Protein AF-A0A3D1P6W5-F1 (afdb_monomer_lite)

pLDDT: mean 86.99, std 14.89, range [43.16, 98.56]

Sequence (133 aa):
MRRLFALILVFGLWFSFASPAKAVEDNLQANLVRCSDSPAFIQRAENARNTTSDPQSGINRFERYAQAMCGPEGLPHLIVDGRLDRIGDFTIPGILFLYLAGWIGWAGRSYLQSVKKQTGGASELKEVVIDVP

Foldseek 3Di:
DVVVVVVCVVVCVVPPPPPLPPPPPVPPPQPWDQLLPAPLQVVCLVVFDAPDPPPCNRVVVSVVRSRAIAHNNSDGDQDDSCDPSRCVRDVVVVVVVCVVVVVVVVVVVVQLVVLVPDDDPSSVVCVVVPPPD

Radius of gyration: 25.19 Å; chains: 1; bounding box: 48×58×61 Å

Structure (mmCIF, N/CA/C/O backbone):
data_AF-A0A3D1P6W5-F1
#
_entry.id   AF-A0A3D1P6W5-F1
#
loop_
_atom_site.group_PDB
_atom_site.id
_atom_site.type_symbol
_atom_site.label_atom_id
_atom_site.label_alt_id
_atom_site.label_comp_id
_atom_site.label_asym_id
_atom_site.label_entity_id
_atom_site.label_seq_id
_atom_site.pdbx_PDB_ins_code
_atom_site.Cartn_x
_atom_site.Cartn_y
_atom_site.Cartn_z
_atom_site.occupancy
_atom_site.B_iso_or_equiv
_atom_site.auth_seq_id
_atom_site.auth_comp_id
_atom_site.auth_asym_id
_atom_site.auth_atom_id
_atom_site.pdbx_PDB_model_num
ATOM 1 N N . MET A 1 1 ? -29.700 35.690 10.828 1.00 59.84 1 MET A N 1
ATOM 2 C CA . MET A 1 1 ? -28.537 36.455 10.317 1.00 59.84 1 MET A CA 1
ATOM 3 C C . MET A 1 1 ? -27.205 35.858 10.786 1.00 59.84 1 MET A C 1
ATOM 5 O O . MET A 1 1 ? -26.530 35.250 9.974 1.00 59.84 1 MET A O 1
ATOM 9 N N . ARG A 1 2 ? -26.850 35.896 12.083 1.00 64.25 2 ARG A N 1
ATOM 10 C CA . ARG A 1 2 ? -25.545 35.401 12.599 1.00 64.25 2 ARG A CA 1
ATOM 11 C C . ARG A 1 2 ? -25.213 33.926 12.291 1.00 64.25 2 ARG A C 1
ATOM 13 O O . ARG A 1 2 ? -24.071 33.608 11.991 1.00 64.25 2 ARG A O 1
ATOM 20 N N . ARG A 1 3 ? -26.210 33.032 12.325 1.00 70.19 3 ARG A N 1
ATOM 21 C CA . ARG A 1 3 ? -26.030 31.591 12.039 1.00 70.19 3 ARG A CA 1
ATOM 22 C C . ARG A 1 3 ? -25.841 31.275 10.549 1.00 70.19 3 ARG A C 1
ATOM 24 O O . ARG A 1 3 ? -25.157 30.317 10.224 1.00 70.19 3 ARG A O 1
ATOM 31 N N . LEU A 1 4 ? -26.401 32.100 9.661 1.00 79.88 4 LEU A N 1
ATOM 32 C CA . LEU A 1 4 ? -26.227 31.959 8.210 1.00 79.88 4 LEU A CA 1
ATOM 33 C C . LEU A 1 4 ? -24.800 32.325 7.796 1.00 79.88 4 LEU A C 1
ATOM 35 O O . LEU A 1 4 ? -24.180 31.583 7.048 1.00 79.88 4 LEU A O 1
ATOM 39 N N . PHE A 1 5 ? -24.244 33.399 8.365 1.00 77.69 5 PHE A N 1
ATOM 40 C CA . PHE A 1 5 ? -22.840 33.761 8.147 1.00 77.69 5 PHE A CA 1
ATOM 41 C C . PHE A 1 5 ? -21.873 32.667 8.611 1.00 77.69 5 PHE A C 1
ATOM 43 O O . PHE A 1 5 ? -20.917 32.374 7.904 1.00 77.69 5 PHE A O 1
ATOM 50 N N . ALA A 1 6 ? -22.144 32.018 9.747 1.00 80.25 6 ALA A N 1
ATOM 51 C CA . ALA A 1 6 ? -21.320 30.907 10.221 1.00 80.25 6 ALA A CA 1
ATOM 52 C C . ALA A 1 6 ? -21.354 29.702 9.264 1.00 80.25 6 ALA A C 1
ATOM 54 O O . ALA A 1 6 ? -20.311 29.127 8.975 1.00 80.25 6 ALA A O 1
ATOM 55 N N . LEU A 1 7 ? -22.527 29.351 8.727 1.00 83.88 7 LEU A N 1
ATOM 56 C CA . LEU A 1 7 ? -22.658 28.252 7.766 1.00 83.88 7 LEU A CA 1
ATOM 57 C C . LEU A 1 7 ? -21.963 28.560 6.435 1.00 83.88 7 LEU A C 1
ATOM 59 O O . LEU A 1 7 ? -21.276 27.693 5.908 1.00 83.88 7 LEU A O 1
ATOM 63 N N . ILE A 1 8 ? -22.085 29.792 5.930 1.00 83.19 8 ILE A N 1
ATOM 64 C CA . ILE A 1 8 ? -21.406 30.237 4.703 1.00 83.19 8 ILE A CA 1
ATOM 65 C C . ILE A 1 8 ? -19.885 30.216 4.883 1.00 83.19 8 ILE A C 1
ATOM 67 O O . ILE A 1 8 ? -19.172 29.814 3.972 1.00 83.19 8 ILE A O 1
ATOM 71 N N . LEU A 1 9 ? -19.380 30.599 6.057 1.00 78.25 9 LEU A N 1
ATOM 72 C CA . LEU A 1 9 ? -17.946 30.615 6.345 1.00 78.25 9 LEU A CA 1
ATOM 73 C C . LEU A 1 9 ? -17.385 29.192 6.506 1.00 78.25 9 LEU A C 1
ATOM 75 O O . LEU A 1 9 ? -16.310 28.902 5.995 1.00 78.25 9 LEU A O 1
ATOM 79 N N . VAL A 1 10 ? -18.139 28.278 7.128 1.00 83.69 10 VAL A N 1
ATOM 80 C CA . VAL A 1 10 ? -17.774 26.853 7.217 1.00 83.69 10 VAL A CA 1
ATOM 81 C C . VAL A 1 10 ? -17.776 26.195 5.838 1.00 83.69 10 VAL A C 1
ATOM 83 O O . VAL A 1 10 ? -16.807 25.524 5.495 1.00 83.69 10 VAL A O 1
ATOM 86 N N . PHE A 1 11 ? -18.810 26.426 5.022 1.00 80.81 11 PHE A N 1
ATOM 87 C CA . PHE A 1 11 ? -18.840 25.925 3.646 1.00 80.81 11 PHE A CA 1
ATOM 88 C C . PHE A 1 11 ? -17.728 26.546 2.796 1.00 80.81 11 PHE A C 1
ATOM 90 O O . PHE A 1 11 ? -17.053 25.831 2.069 1.00 80.81 11 PHE A O 1
ATOM 97 N N . GLY A 1 12 ? -17.486 27.851 2.924 1.00 78.25 12 GLY A N 1
ATOM 98 C CA . GLY A 1 12 ? -16.411 28.548 2.221 1.00 78.25 12 GLY A CA 1
ATOM 99 C C . GLY A 1 12 ? -15.025 28.019 2.587 1.00 78.25 12 GLY A C 1
ATOM 100 O O . GLY A 1 12 ? -14.206 27.838 1.700 1.00 78.25 12 GLY A O 1
ATOM 101 N N . LEU A 1 13 ? -14.776 27.698 3.861 1.00 73.31 13 LEU A N 1
ATOM 102 C CA . LEU A 1 13 ? -13.515 27.095 4.306 1.00 73.31 13 LEU A CA 1
ATOM 103 C C . LEU A 1 13 ? -13.364 25.635 3.868 1.00 73.31 13 LEU A C 1
ATOM 105 O O . LEU A 1 13 ? -12.261 25.230 3.514 1.00 73.31 13 LEU A O 1
ATOM 109 N N . TRP A 1 14 ? -14.443 24.849 3.870 1.00 72.94 14 TRP A N 1
ATOM 110 C CA . TRP A 1 14 ? -14.423 23.466 3.375 1.00 72.94 14 TRP A CA 1
ATOM 111 C C . TRP A 1 14 ? -14.242 23.374 1.860 1.00 72.94 14 TRP A C 1
ATOM 113 O O . TRP A 1 14 ? -13.588 22.451 1.386 1.00 72.94 14 TRP A O 1
ATOM 123 N N . PHE A 1 15 ? -14.789 24.332 1.112 1.00 67.62 15 PHE A N 1
ATOM 124 C CA . PHE A 1 15 ? -14.660 24.417 -0.343 1.00 67.62 15 PHE A CA 1
ATOM 125 C C . PHE A 1 15 ? -13.562 25.383 -0.799 1.00 67.62 15 PHE A C 1
ATOM 127 O O . PHE A 1 15 ? -13.498 25.702 -1.987 1.00 67.62 15 PHE A O 1
ATOM 134 N N . SER A 1 16 ? -12.680 25.829 0.103 1.00 59.66 16 SER A N 1
ATOM 135 C CA . SER A 1 16 ? -11.458 26.536 -0.278 1.00 59.66 16 SER A CA 1
ATOM 136 C C . SER A 1 16 ? -10.598 25.596 -1.112 1.00 59.66 16 SER A C 1
ATOM 138 O O . SER A 1 16 ? -9.803 24.810 -0.599 1.00 59.66 16 SER A O 1
ATOM 140 N N . PHE A 1 17 ? -10.781 25.695 -2.425 1.00 59.22 17 PHE A N 1
ATOM 141 C CA . PHE A 1 17 ? -9.903 25.173 -3.454 1.00 59.22 17 PHE A CA 1
ATOM 142 C C . PHE A 1 17 ? -8.581 25.939 -3.327 1.00 59.22 17 PHE A C 1
ATOM 144 O O . PHE A 1 17 ? -8.324 26.915 -4.030 1.00 59.22 17 PHE A O 1
ATOM 151 N N . ALA A 1 18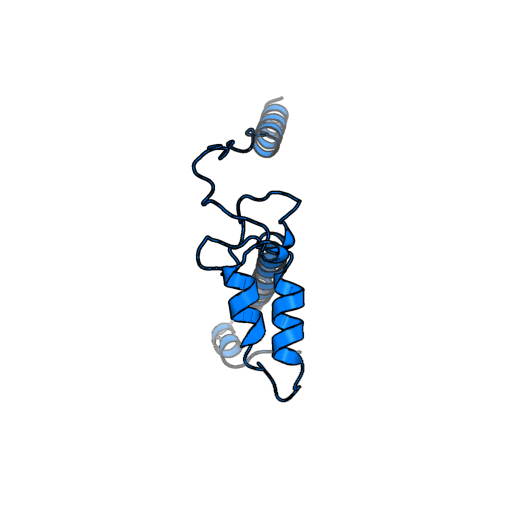 ? -7.739 25.544 -2.372 1.00 61.12 18 ALA A N 1
ATOM 152 C CA . ALA A 1 18 ? -6.325 25.823 -2.507 1.00 61.12 18 ALA A CA 1
ATOM 153 C C . ALA A 1 18 ? -5.917 25.182 -3.835 1.00 61.12 18 ALA A C 1
ATOM 155 O O . ALA A 1 18 ? -6.131 23.982 -4.027 1.00 61.12 18 ALA A O 1
ATOM 156 N N . SER A 1 19 ? -5.398 25.981 -4.772 1.00 61.16 19 SER A N 1
ATOM 157 C CA . SER A 1 19 ? -4.726 25.433 -5.948 1.00 61.16 19 SER A CA 1
ATOM 158 C C . SER A 1 19 ? -3.805 24.321 -5.452 1.00 61.16 19 SER A C 1
ATOM 160 O O . SER A 1 19 ? -3.074 24.582 -4.487 1.00 61.16 19 SER A O 1
ATOM 162 N N . PRO A 1 20 ? -3.837 23.101 -6.030 1.00 59.47 20 PRO A N 1
ATOM 163 C CA . PRO A 1 20 ? -2.852 22.099 -5.661 1.00 59.47 20 PRO A CA 1
ATOM 164 C C . PRO A 1 20 ? -1.508 22.793 -5.812 1.00 59.47 20 PRO A C 1
ATOM 166 O O . PRO A 1 20 ? -1.246 23.396 -6.860 1.00 59.47 20 PRO A O 1
ATOM 169 N N . ALA A 1 21 ? -0.727 22.833 -4.731 1.00 53.91 21 ALA A N 1
ATOM 170 C CA . ALA A 1 21 ? 0.616 23.370 -4.797 1.00 53.91 21 ALA A CA 1
ATOM 171 C C . ALA A 1 21 ? 1.261 22.693 -6.005 1.00 53.91 21 ALA A C 1
ATOM 173 O O . ALA A 1 21 ? 1.352 21.465 -6.050 1.00 53.91 21 ALA A O 1
ATOM 174 N N . LYS A 1 22 ? 1.595 23.475 -7.038 1.00 49.81 22 LYS A N 1
ATOM 175 C CA . LYS A 1 22 ? 2.328 22.948 -8.177 1.00 49.81 22 LYS A CA 1
ATOM 176 C C . LYS A 1 22 ? 3.717 22.626 -7.650 1.00 49.81 22 LYS A C 1
ATOM 178 O O . LYS A 1 22 ? 4.620 23.445 -7.750 1.00 49.81 22 LYS A O 1
ATOM 183 N N . ALA A 1 23 ? 3.891 21.426 -7.111 1.00 45.97 23 ALA A N 1
ATOM 184 C CA . ALA A 1 23 ? 5.172 20.745 -7.121 1.00 45.97 23 ALA A CA 1
ATOM 185 C C . ALA A 1 23 ? 5.462 20.350 -8.581 1.00 45.97 23 ALA A C 1
ATOM 187 O O . ALA A 1 23 ? 5.482 19.183 -8.950 1.00 45.97 23 ALA A O 1
ATOM 188 N N . VAL A 1 24 ? 5.578 21.356 -9.448 1.00 44.88 24 VAL A N 1
ATOM 189 C CA . VAL A 1 24 ? 6.064 21.224 -10.816 1.00 44.88 24 VAL A CA 1
ATOM 190 C C . VAL A 1 24 ? 7.375 21.981 -10.829 1.00 44.88 24 VAL A C 1
ATOM 192 O O . VAL A 1 24 ? 7.468 23.109 -11.303 1.00 44.88 24 VAL A O 1
ATOM 195 N N . GLU A 1 25 ? 8.383 21.366 -10.221 1.00 43.56 25 GLU A N 1
ATOM 196 C CA . GLU A 1 25 ? 9.752 21.654 -10.599 1.00 43.56 25 GLU A CA 1
ATOM 197 C C . GLU A 1 25 ? 10.059 20.745 -11.788 1.00 43.56 25 GLU A C 1
ATOM 199 O O . GLU A 1 25 ? 10.354 19.559 -11.650 1.00 43.56 25 GLU A O 1
ATOM 204 N N . ASP A 1 26 ? 9.910 21.327 -12.974 1.00 44.88 26 ASP A N 1
ATOM 205 C CA . ASP A 1 26 ? 10.105 20.744 -14.309 1.00 44.88 26 ASP A CA 1
ATOM 206 C C . ASP A 1 26 ? 11.538 20.206 -14.544 1.00 44.88 26 ASP A C 1
ATOM 208 O O . ASP A 1 26 ? 11.863 19.725 -15.618 1.00 44.88 26 ASP A O 1
ATOM 212 N N . ASN A 1 27 ? 12.419 20.280 -13.536 1.00 43.16 27 ASN A N 1
ATOM 213 C CA . ASN A 1 27 ? 13.805 19.806 -13.586 1.00 43.16 27 ASN A CA 1
ATOM 214 C C . ASN A 1 27 ? 14.261 19.068 -12.304 1.00 43.16 27 ASN A C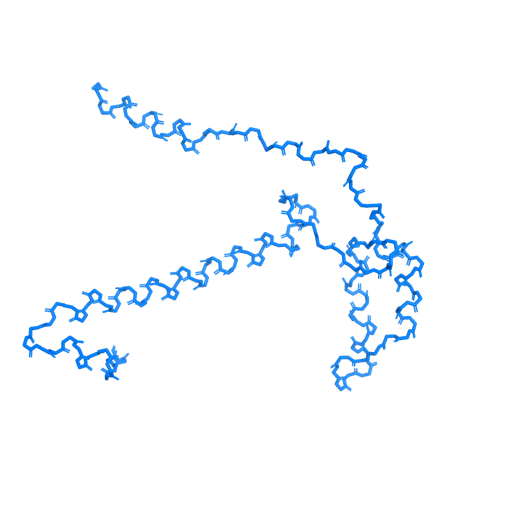 1
ATOM 216 O O . ASN A 1 27 ? 15.438 18.737 -12.180 1.00 43.16 27 ASN A O 1
ATOM 220 N N . LEU A 1 28 ? 13.348 18.778 -11.363 1.00 45.81 28 LEU A N 1
ATOM 221 C CA . LEU A 1 28 ? 13.621 17.957 -10.168 1.00 45.81 28 LEU A CA 1
ATOM 222 C C . LEU A 1 28 ? 12.692 16.736 -10.074 1.00 45.81 28 LEU A C 1
ATOM 224 O O . LEU A 1 28 ? 12.566 16.096 -9.033 1.00 45.81 28 LEU A O 1
ATOM 228 N N . GLN A 1 29 ? 12.037 16.371 -11.174 1.00 51.53 29 GLN A N 1
ATOM 229 C CA . GLN A 1 29 ? 11.638 14.983 -11.347 1.00 51.53 29 GLN A CA 1
ATOM 230 C C . GLN A 1 29 ? 12.950 14.236 -11.568 1.00 51.53 29 GLN A C 1
ATOM 232 O O . GLN A 1 29 ? 13.633 14.482 -12.560 1.00 51.53 29 GLN A O 1
ATOM 237 N N . ALA A 1 30 ? 13.342 13.375 -10.618 1.00 58.62 30 ALA A N 1
ATOM 238 C CA . ALA A 1 30 ? 14.341 12.334 -10.864 1.00 58.62 30 ALA A CA 1
ATOM 239 C C . ALA A 1 30 ? 14.128 11.839 -12.299 1.00 58.62 30 ALA A C 1
ATOM 241 O O . ALA A 1 30 ? 12.975 11.631 -12.642 1.00 58.62 30 ALA A O 1
ATOM 242 N N . ASN A 1 31 ? 15.150 11.778 -13.154 1.00 73.25 31 ASN A N 1
ATOM 243 C CA . ASN A 1 31 ? 15.019 11.459 -14.583 1.00 73.25 31 ASN A CA 1
ATOM 244 C C . ASN A 1 31 ? 14.344 10.087 -14.799 1.00 73.25 31 ASN A C 1
ATOM 246 O O . ASN A 1 31 ? 15.019 9.089 -15.047 1.00 73.25 31 ASN A O 1
ATOM 250 N N . LEU A 1 32 ? 13.024 10.025 -14.623 1.00 89.75 32 LEU A N 1
ATOM 251 C CA . LEU A 1 32 ? 12.242 8.809 -14.591 1.00 89.75 32 LEU A CA 1
ATOM 252 C C . LEU A 1 32 ? 11.719 8.586 -15.996 1.00 89.75 32 LEU A C 1
ATOM 254 O O . LEU A 1 32 ? 11.033 9.431 -16.570 1.00 89.75 32 LEU A O 1
ATOM 258 N N . VAL A 1 33 ? 12.013 7.415 -16.526 1.00 94.06 33 VAL A N 1
ATOM 259 C CA . VAL A 1 33 ? 11.467 6.937 -17.795 1.00 94.06 33 VAL A CA 1
ATOM 260 C C . VAL A 1 33 ? 10.440 5.854 -17.505 1.00 94.06 33 VAL A C 1
ATOM 262 O O . VAL A 1 33 ? 10.394 5.325 -16.393 1.00 94.06 33 VAL A O 1
ATOM 265 N N . ARG A 1 34 ? 9.606 5.479 -18.475 1.00 95.19 34 ARG A N 1
ATOM 266 C CA . ARG A 1 34 ? 8.806 4.261 -18.299 1.00 95.19 34 ARG A CA 1
ATOM 267 C C . ARG A 1 34 ? 9.743 3.070 -18.139 1.00 95.19 34 ARG A C 1
ATOM 269 O O . ARG A 1 34 ? 10.761 2.983 -18.821 1.00 95.19 34 ARG A O 1
ATOM 276 N N . CYS A 1 35 ? 9.404 2.142 -17.252 1.00 96.56 35 CYS A N 1
ATOM 277 C CA . CYS A 1 35 ? 10.230 0.960 -17.020 1.00 96.56 35 CYS A CA 1
ATOM 278 C C . CYS A 1 35 ? 10.396 0.110 -18.287 1.00 96.56 35 CYS A C 1
ATOM 280 O O . CYS A 1 35 ? 11.475 -0.434 -18.499 1.00 96.56 35 CYS A O 1
ATOM 282 N N . SER A 1 36 ? 9.386 0.067 -19.165 1.00 95.81 36 SER A N 1
ATOM 283 C CA . SER A 1 36 ? 9.492 -0.543 -20.501 1.00 95.81 36 SER A CA 1
ATOM 284 C C . SER A 1 36 ? 10.639 0.010 -21.349 1.00 95.81 36 SER A C 1
ATOM 286 O O . SER A 1 36 ? 11.171 -0.707 -22.189 1.00 95.81 36 SER A O 1
ATOM 288 N N . ASP A 1 37 ? 11.020 1.265 -21.115 1.00 95.88 37 ASP A N 1
ATOM 289 C CA . ASP A 1 37 ? 11.983 2.008 -21.924 1.00 95.88 37 ASP A CA 1
ATOM 290 C C . ASP A 1 37 ? 13.348 2.112 -21.218 1.00 95.88 37 ASP A C 1
ATOM 292 O O . ASP A 1 37 ? 14.290 2.685 -21.762 1.00 95.88 37 ASP A O 1
ATOM 296 N N . SER A 1 38 ? 13.476 1.568 -19.999 1.00 95.81 38 SER A N 1
ATOM 297 C CA . SER A 1 38 ? 14.707 1.605 -19.206 1.00 95.81 38 SER A CA 1
ATOM 298 C C . SER A 1 38 ? 15.611 0.409 -19.538 1.00 95.81 38 SER A C 1
ATOM 300 O O . SER A 1 38 ? 15.262 -0.730 -19.210 1.00 95.81 38 SER A O 1
ATOM 302 N N . PRO A 1 39 ? 16.822 0.625 -20.093 1.00 96.12 39 PRO A N 1
ATOM 303 C CA . PRO A 1 39 ? 17.752 -0.468 -20.383 1.00 96.12 39 PRO A CA 1
ATOM 304 C C . PRO A 1 39 ? 18.159 -1.247 -19.126 1.00 96.12 39 PRO A C 1
ATOM 306 O O . PRO A 1 39 ? 18.258 -2.472 -19.151 1.00 96.12 39 PRO A O 1
ATOM 309 N N . ALA A 1 40 ? 18.332 -0.544 -18.001 1.00 95.88 40 ALA A N 1
ATOM 310 C CA . ALA A 1 40 ? 18.658 -1.159 -16.719 1.00 95.88 40 ALA A CA 1
ATOM 311 C C . ALA A 1 40 ? 17.514 -2.050 -16.198 1.00 95.88 40 ALA A C 1
ATOM 313 O O . ALA A 1 40 ? 17.771 -3.098 -15.608 1.00 95.88 40 ALA A O 1
ATOM 314 N N . PHE A 1 41 ? 16.251 -1.674 -16.432 1.00 97.25 41 PHE A N 1
ATOM 315 C CA . PHE A 1 41 ? 15.097 -2.508 -16.079 1.00 97.25 41 PHE A CA 1
ATOM 316 C C . PHE A 1 41 ? 15.017 -3.765 -16.954 1.00 97.25 41 PHE A C 1
ATOM 318 O O . PHE A 1 41 ? 14.818 -4.860 -16.428 1.00 97.25 41 PHE A O 1
ATOM 325 N N . ILE A 1 42 ? 15.236 -3.628 -18.266 1.00 96.06 42 ILE A N 1
ATOM 326 C CA . ILE A 1 42 ? 15.231 -4.754 -19.214 1.00 96.06 42 ILE A CA 1
ATOM 327 C C . ILE A 1 42 ? 16.327 -5.766 -18.848 1.00 96.06 42 ILE A C 1
ATOM 329 O O . ILE A 1 42 ? 16.047 -6.956 -18.727 1.00 96.06 42 ILE A O 1
ATOM 333 N N . GLN A 1 43 ? 17.540 -5.298 -18.543 1.00 96.69 43 GLN A N 1
ATOM 334 C CA . GLN A 1 43 ? 18.643 -6.164 -18.107 1.00 96.69 43 GLN A CA 1
ATOM 335 C C . GLN A 1 43 ? 18.313 -6.944 -16.819 1.00 96.69 43 GLN A C 1
ATOM 337 O O . GLN A 1 43 ? 18.712 -8.098 -16.640 1.00 96.69 43 GLN A O 1
ATOM 342 N N . ARG A 1 44 ? 17.562 -6.332 -15.894 1.00 96.00 44 ARG A N 1
ATOM 343 C CA . ARG A 1 44 ? 17.089 -7.007 -14.674 1.00 96.00 44 ARG A CA 1
ATOM 344 C C . ARG A 1 44 ? 16.014 -8.050 -14.973 1.00 96.00 44 ARG A C 1
ATOM 346 O O . ARG A 1 44 ? 15.959 -9.061 -14.271 1.00 96.00 44 ARG A O 1
ATOM 353 N N . ALA A 1 45 ? 15.177 -7.811 -15.980 1.00 95.50 45 ALA A N 1
ATOM 354 C CA . ALA A 1 45 ? 14.116 -8.729 -16.378 1.00 95.50 45 ALA A CA 1
ATOM 355 C C . ALA A 1 45 ? 14.674 -10.050 -16.935 1.00 95.50 45 ALA A C 1
ATOM 357 O O . ALA A 1 45 ? 14.117 -11.106 -16.648 1.00 95.50 45 ALA A O 1
ATOM 358 N N . GLU A 1 46 ? 15.812 -10.018 -17.639 1.00 94.19 46 GLU A N 1
ATOM 359 C CA . GLU A 1 46 ? 16.480 -11.223 -18.168 1.00 94.19 46 GLU A CA 1
ATOM 360 C C . GLU A 1 46 ? 16.889 -12.212 -17.068 1.00 94.19 46 GLU A C 1
ATOM 362 O O . GLU A 1 46 ? 16.833 -13.425 -17.253 1.00 94.19 46 GLU A O 1
ATOM 367 N N . ASN A 1 47 ? 17.258 -11.696 -15.894 1.00 93.81 47 ASN A N 1
ATOM 368 C CA . ASN A 1 47 ? 17.701 -12.488 -14.746 1.00 93.81 47 ASN A CA 1
ATOM 369 C C . ASN A 1 47 ? 16.643 -12.518 -13.629 1.00 93.81 47 ASN A C 1
ATOM 371 O O . ASN A 1 47 ? 16.961 -12.613 -12.438 1.00 93.81 47 ASN A O 1
ATOM 375 N N . ALA A 1 48 ? 15.364 -12.397 -13.994 1.00 95.12 48 ALA A N 1
ATOM 376 C CA . ALA A 1 48 ? 14.267 -12.317 -13.043 1.00 95.12 48 ALA A CA 1
ATOM 377 C C . ALA A 1 48 ? 14.112 -13.609 -12.225 1.00 95.12 48 ALA A C 1
ATOM 379 O O . ALA A 1 48 ? 13.664 -14.642 -12.716 1.00 95.12 48 ALA A O 1
ATOM 380 N N . ARG A 1 49 ? 14.376 -13.532 -10.917 1.00 96.31 49 ARG A N 1
ATOM 381 C CA . ARG A 1 49 ? 14.063 -14.632 -9.996 1.00 96.31 49 ARG A CA 1
ATOM 382 C C .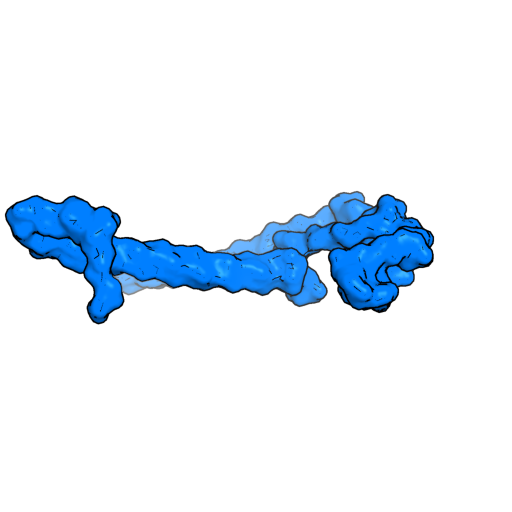 ARG A 1 49 ? 12.548 -14.806 -9.843 1.00 96.31 49 ARG A C 1
ATOM 384 O O . ARG A 1 49 ? 11.831 -13.830 -9.587 1.00 96.31 49 ARG A O 1
ATOM 391 N N . ASN A 1 50 ? 12.088 -16.052 -9.896 1.00 97.38 50 ASN A N 1
ATOM 392 C CA . ASN A 1 50 ? 10.706 -16.429 -9.605 1.00 97.38 50 ASN A CA 1
ATOM 393 C C . ASN A 1 50 ? 10.349 -16.177 -8.132 1.00 97.38 50 ASN A C 1
ATOM 395 O O . ASN A 1 50 ? 11.112 -16.520 -7.228 1.00 97.38 50 ASN A O 1
ATOM 399 N N . THR A 1 51 ? 9.206 -15.522 -7.904 1.00 97.19 51 THR A N 1
ATOM 400 C 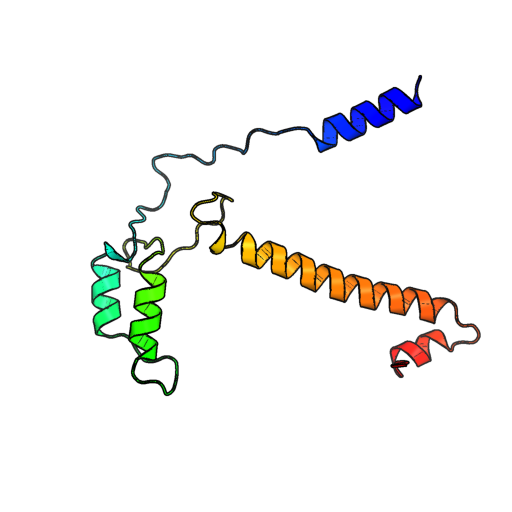CA . THR A 1 51 ? 8.723 -15.164 -6.554 1.00 97.19 51 THR A CA 1
ATOM 401 C C . THR A 1 51 ? 8.046 -16.348 -5.873 1.00 97.19 51 THR A C 1
ATOM 403 O O . THR A 1 51 ? 8.080 -16.466 -4.652 1.00 97.19 51 THR A O 1
ATOM 406 N N . THR A 1 52 ? 7.392 -17.194 -6.666 1.00 96.81 52 THR A N 1
ATOM 407 C CA . THR A 1 52 ? 6.605 -18.343 -6.211 1.00 96.81 52 THR A CA 1
ATOM 408 C C . THR A 1 52 ? 7.098 -19.615 -6.906 1.00 96.81 52 THR A C 1
ATOM 410 O O . THR A 1 52 ? 8.073 -19.582 -7.657 1.00 96.81 52 THR A O 1
ATOM 413 N N . SER A 1 53 ? 6.434 -20.747 -6.657 1.00 97.00 53 SER A N 1
ATOM 414 C CA . SER A 1 53 ? 6.686 -22.010 -7.365 1.00 97.00 53 SER A CA 1
ATOM 415 C C . SER A 1 53 ? 6.317 -21.967 -8.853 1.00 97.00 53 SER A C 1
ATOM 417 O O . SER A 1 53 ? 6.731 -22.856 -9.591 1.00 97.00 53 SER A O 1
ATOM 419 N N . ASP A 1 54 ? 5.566 -20.954 -9.298 1.00 96.88 54 ASP A N 1
ATOM 420 C CA . ASP A 1 54 ? 5.268 -20.731 -10.711 1.00 96.88 54 ASP A CA 1
ATOM 421 C C . ASP A 1 54 ? 6.545 -20.288 -11.459 1.00 96.88 54 ASP A C 1
ATOM 423 O O . ASP A 1 54 ? 7.100 -19.221 -11.140 1.00 96.88 54 ASP A O 1
ATOM 427 N N . PRO A 1 55 ? 6.999 -21.062 -12.470 1.00 96.12 55 PRO A N 1
ATOM 428 C CA . PRO A 1 55 ? 8.171 -20.734 -13.275 1.00 96.12 55 PRO A CA 1
ATOM 429 C C . PRO A 1 55 ? 8.077 -19.407 -14.040 1.00 96.12 55 PRO A C 1
ATOM 431 O O . PRO A 1 55 ? 9.114 -18.899 -14.457 1.00 96.12 55 PRO A O 1
ATOM 434 N N . GLN A 1 56 ? 6.873 -18.855 -14.230 1.00 96.38 56 GLN A N 1
ATOM 435 C CA . GLN A 1 56 ? 6.632 -17.588 -14.933 1.00 96.38 56 GLN A CA 1
ATOM 436 C C . GLN A 1 56 ? 6.473 -16.389 -13.984 1.00 96.38 56 GLN A C 1
ATOM 438 O O . GLN A 1 56 ? 6.350 -15.246 -14.425 1.00 96.38 56 GLN A O 1
ATOM 443 N N . SER A 1 57 ? 6.507 -16.605 -12.665 1.00 97.56 57 SER A N 1
ATOM 444 C CA . SER A 1 57 ? 6.227 -15.547 -11.685 1.00 97.56 57 SER A CA 1
ATOM 445 C C . SER A 1 57 ? 7.210 -14.372 -11.735 1.00 97.56 57 SER A C 1
ATOM 447 O O . SER A 1 57 ? 6.837 -13.247 -11.391 1.00 97.56 57 SER A O 1
ATOM 449 N N . GLY A 1 58 ? 8.459 -14.606 -12.149 1.00 97.25 58 GLY A N 1
ATOM 450 C CA . GLY A 1 58 ? 9.441 -13.552 -12.395 1.00 97.25 58 GLY A CA 1
ATOM 451 C C . GLY A 1 58 ? 9.055 -12.682 -13.590 1.00 97.25 58 GLY A C 1
ATOM 452 O O . GLY A 1 58 ? 8.990 -11.463 -13.448 1.00 97.25 58 GLY A O 1
ATOM 453 N N . ILE A 1 59 ? 8.729 -13.309 -14.722 1.00 96.44 59 ILE A N 1
ATOM 454 C CA . ILE A 1 59 ? 8.338 -12.638 -15.971 1.00 96.44 59 ILE A CA 1
ATOM 455 C C . ILE A 1 59 ? 7.073 -11.805 -15.747 1.00 96.44 59 ILE A C 1
ATOM 457 O O . ILE A 1 59 ? 7.104 -10.589 -15.925 1.00 96.44 59 ILE A O 1
ATOM 461 N N . ASN A 1 60 ? 6.023 -12.414 -15.188 1.00 97.81 60 ASN A N 1
ATOM 462 C CA . ASN A 1 60 ? 4.754 -11.744 -14.877 1.00 97.81 60 ASN A CA 1
ATOM 463 C C . ASN A 1 60 ? 4.938 -10.513 -13.968 1.00 97.81 60 ASN A C 1
ATOM 465 O O . ASN A 1 60 ? 4.230 -9.509 -14.084 1.00 97.81 60 ASN A O 1
ATOM 469 N N . ARG A 1 61 ? 5.898 -10.566 -13.031 1.00 97.94 61 ARG A N 1
ATOM 470 C CA . ARG A 1 61 ? 6.217 -9.430 -12.156 1.00 97.94 61 ARG A CA 1
ATOM 471 C C . ARG A 1 61 ? 6.830 -8.271 -12.944 1.00 97.94 61 ARG A C 1
ATOM 473 O O . ARG A 1 61 ? 6.438 -7.130 -12.709 1.00 97.94 61 ARG A O 1
ATOM 480 N N . PHE A 1 62 ? 7.771 -8.546 -13.846 1.00 98.00 62 PHE A N 1
ATOM 481 C CA . PHE A 1 62 ? 8.402 -7.516 -14.675 1.00 98.00 62 PHE A CA 1
ATOM 482 C C . PHE A 1 62 ? 7.440 -6.953 -15.727 1.00 98.00 62 PHE A C 1
ATOM 484 O O . PHE A 1 62 ? 7.396 -5.737 -15.889 1.00 98.00 62 PHE A O 1
ATOM 491 N N . GLU A 1 63 ? 6.591 -7.778 -16.345 1.00 97.31 63 GLU A N 1
ATOM 492 C CA . GLU A 1 63 ? 5.526 -7.309 -17.245 1.00 97.31 63 GLU A CA 1
ATOM 493 C C . GLU A 1 63 ? 4.587 -6.324 -16.541 1.00 97.31 63 GLU A C 1
ATOM 495 O O . GLU A 1 63 ? 4.320 -5.232 -17.042 1.00 97.31 63 GLU A O 1
ATOM 500 N N . ARG A 1 64 ? 4.154 -6.651 -15.316 1.00 97.69 64 ARG A N 1
ATOM 501 C CA . ARG A 1 64 ? 3.312 -5.751 -14.519 1.00 97.69 64 ARG A CA 1
ATOM 502 C C . ARG A 1 64 ? 4.020 -4.443 -14.168 1.00 97.69 64 ARG A C 1
ATOM 504 O O . ARG A 1 64 ? 3.359 -3.409 -14.082 1.00 97.69 64 ARG A O 1
ATOM 511 N N . TYR A 1 65 ? 5.326 -4.479 -13.913 1.00 97.88 65 TYR A N 1
ATOM 512 C CA . TYR A 1 65 ? 6.111 -3.296 -13.551 1.00 97.88 65 TYR A CA 1
ATOM 513 C C . TYR A 1 65 ? 6.581 -2.476 -14.754 1.00 97.88 65 TYR A C 1
ATOM 515 O O . TYR A 1 65 ? 6.970 -1.331 -14.560 1.00 97.88 65 TYR A O 1
ATOM 523 N N . ALA A 1 66 ? 6.469 -2.981 -15.985 1.00 97.19 66 ALA A N 1
ATOM 524 C CA . ALA A 1 66 ? 6.845 -2.244 -17.192 1.00 97.19 66 ALA A CA 1
ATOM 525 C C . ALA A 1 66 ? 6.072 -0.917 -17.354 1.00 97.19 66 ALA A C 1
ATOM 527 O O . ALA A 1 66 ? 6.610 0.052 -17.885 1.00 97.19 66 ALA A O 1
ATOM 528 N N . GLN A 1 67 ? 4.839 -0.849 -16.838 1.00 95.44 67 GLN A N 1
ATOM 529 C CA . GLN A 1 67 ? 4.013 0.368 -16.823 1.00 95.44 67 GLN A CA 1
ATOM 530 C C . GLN A 1 67 ? 4.415 1.391 -15.744 1.00 95.44 67 GLN A C 1
ATOM 532 O O . GLN A 1 67 ? 3.834 2.476 -15.679 1.00 95.44 67 GLN A O 1
ATOM 537 N N . ALA A 1 68 ? 5.320 1.042 -14.828 1.00 95.62 68 ALA A N 1
ATOM 538 C CA . ALA A 1 68 ? 5.777 1.947 -13.782 1.00 95.62 68 ALA A CA 1
ATOM 539 C C . ALA A 1 68 ? 6.809 2.951 -14.314 1.00 95.62 68 ALA A C 1
ATOM 541 O O . ALA A 1 68 ? 7.283 2.845 -15.446 1.00 95.62 68 ALA A O 1
ATOM 542 N N . MET A 1 69 ? 7.144 3.936 -13.486 1.00 94.94 69 MET A N 1
ATOM 543 C CA . MET A 1 69 ? 8.225 4.876 -13.764 1.00 94.94 69 MET A CA 1
ATOM 544 C C . MET A 1 69 ? 9.504 4.347 -13.122 1.00 94.94 69 MET A C 1
ATOM 546 O O . MET A 1 69 ? 9.479 3.995 -11.952 1.00 94.94 69 MET A O 1
ATOM 550 N N . CYS A 1 70 ? 10.599 4.254 -13.868 1.00 95.81 70 CYS A N 1
ATOM 551 C CA . CYS A 1 70 ? 11.877 3.723 -13.408 1.00 95.81 70 CYS A CA 1
ATOM 552 C C . CYS A 1 70 ? 12.938 4.815 -13.331 1.00 95.81 70 CYS A C 1
ATOM 554 O O . CYS A 1 70 ? 13.021 5.658 -14.225 1.00 95.81 70 CYS A O 1
ATOM 556 N N . GLY A 1 71 ? 13.775 4.763 -12.295 1.00 92.38 71 GLY A N 1
ATOM 557 C CA . GLY A 1 71 ? 14.978 5.583 -12.207 1.00 92.38 71 GLY A CA 1
ATOM 558 C C . GLY A 1 71 ? 16.123 5.074 -13.093 1.00 92.38 71 GLY A C 1
ATOM 559 O O . GLY A 1 71 ? 15.987 4.056 -13.789 1.00 92.38 71 GLY A O 1
ATOM 560 N N . PRO A 1 72 ? 17.278 5.765 -13.081 1.00 91.81 72 PRO A N 1
ATOM 561 C CA . PRO A 1 72 ? 18.465 5.364 -13.843 1.00 91.81 72 PRO A CA 1
ATOM 562 C C . PRO A 1 72 ? 18.998 3.979 -13.441 1.00 91.81 72 PRO A C 1
ATOM 564 O O . PRO A 1 72 ? 19.624 3.293 -14.244 1.00 91.81 72 PRO A O 1
ATOM 567 N N . GLU A 1 73 ? 18.725 3.533 -12.216 1.00 92.81 73 GLU A N 1
ATOM 568 C CA . GLU A 1 73 ? 19.064 2.199 -11.714 1.00 92.81 73 GLU A CA 1
ATOM 569 C C . GLU A 1 73 ? 18.135 1.079 -12.221 1.00 92.81 73 GLU A C 1
ATOM 571 O O . GLU A 1 73 ? 18.391 -0.104 -11.955 1.00 92.81 73 GLU A O 1
ATOM 576 N N . GLY A 1 74 ? 17.071 1.428 -12.954 1.00 94.12 74 GLY A N 1
ATOM 577 C CA . GLY A 1 74 ? 16.105 0.486 -13.514 1.00 94.12 74 GLY A CA 1
ATOM 578 C C . GLY A 1 74 ? 15.168 -0.115 -12.472 1.00 94.12 74 GLY A C 1
ATOM 579 O O . GLY A 1 74 ? 14.764 -1.269 -12.623 1.00 94.12 74 GLY A O 1
ATOM 580 N N . LEU A 1 75 ? 14.863 0.616 -11.393 1.00 96.19 75 LEU A N 1
ATOM 581 C CA . LEU A 1 75 ? 13.910 0.188 -10.372 1.00 96.19 75 LEU A CA 1
ATOM 582 C C . LEU A 1 75 ? 12.625 1.029 -10.438 1.00 96.19 75 LEU A C 1
ATOM 584 O O . LEU A 1 75 ? 12.701 2.242 -10.621 1.00 96.19 75 LEU A O 1
ATOM 588 N N . PRO A 1 76 ? 11.439 0.410 -10.276 1.00 96.62 76 PRO A N 1
ATOM 589 C CA . PRO A 1 76 ? 10.176 1.139 -10.234 1.00 96.62 76 PRO A CA 1
ATOM 590 C C . PRO A 1 76 ? 10.096 2.103 -9.042 1.00 96.62 76 PRO A C 1
ATOM 592 O O . PRO A 1 76 ? 10.214 1.688 -7.889 1.00 96.62 76 PRO A O 1
ATOM 595 N N . HIS A 1 77 ? 9.825 3.373 -9.320 1.00 95.12 77 HIS A N 1
ATOM 596 C CA . HIS A 1 77 ? 9.558 4.439 -8.365 1.00 95.12 77 HIS A CA 1
ATOM 597 C C . HIS A 1 77 ? 8.074 4.819 -8.408 1.00 95.12 77 HIS A C 1
ATOM 599 O O . HIS A 1 77 ? 7.508 5.089 -9.469 1.00 95.12 77 HIS A O 1
ATOM 605 N N . LEU A 1 78 ? 7.443 4.837 -7.235 1.00 94.31 78 LEU A N 1
ATOM 606 C CA . LEU A 1 78 ? 6.051 5.254 -7.078 1.00 94.31 78 LEU A CA 1
ATOM 607 C C . LEU A 1 78 ? 5.950 6.778 -7.095 1.00 94.31 78 LEU A C 1
ATOM 609 O O . LEU A 1 78 ? 6.753 7.466 -6.462 1.00 94.31 78 LEU A O 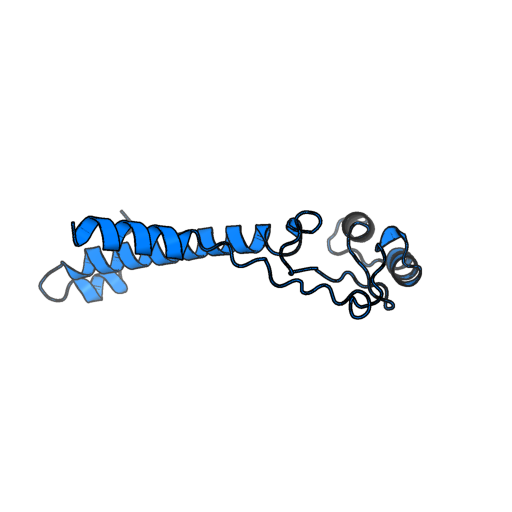1
ATOM 613 N N . ILE A 1 79 ? 4.930 7.299 -7.772 1.00 90.81 79 ILE A N 1
ATOM 614 C CA . ILE A 1 79 ? 4.616 8.728 -7.776 1.00 90.81 79 ILE A CA 1
ATOM 615 C C . ILE A 1 79 ? 3.420 8.960 -6.854 1.00 90.81 79 ILE A C 1
ATOM 617 O O . ILE A 1 79 ? 2.338 8.422 -7.070 1.00 90.81 79 ILE A O 1
ATOM 621 N N . VAL A 1 80 ? 3.623 9.764 -5.809 1.00 92.81 80 VAL A N 1
ATOM 622 C CA . VAL A 1 80 ? 2.659 9.933 -4.704 1.00 92.81 80 VAL A CA 1
ATOM 623 C C . VAL A 1 80 ? 2.107 11.358 -4.587 1.00 92.81 80 VAL A C 1
ATOM 625 O O . VAL A 1 80 ? 1.590 11.745 -3.545 1.00 92.81 80 VAL A O 1
ATOM 628 N N . ASP A 1 81 ? 2.207 12.150 -5.656 1.00 87.31 81 ASP A N 1
ATOM 629 C CA . ASP A 1 81 ? 1.782 13.558 -5.699 1.00 87.31 81 ASP A CA 1
ATOM 630 C C . ASP A 1 81 ? 0.269 13.760 -5.927 1.00 87.31 81 ASP A C 1
ATOM 632 O O . ASP A 1 81 ? -0.223 14.887 -5.876 1.00 87.31 81 ASP A O 1
ATOM 636 N N . GLY A 1 82 ? -0.480 12.677 -6.158 1.00 87.12 82 GLY A N 1
ATOM 637 C CA . GLY A 1 82 ? -1.932 12.698 -6.351 1.00 87.12 82 GLY A CA 1
ATOM 638 C C . GLY A 1 82 ? -2.395 12.855 -7.802 1.00 87.12 82 GLY A C 1
ATOM 639 O O . GLY A 1 82 ? -3.594 13.020 -8.035 1.00 87.12 82 GLY A O 1
ATOM 640 N N . ARG A 1 83 ? -1.490 12.789 -8.788 1.00 88.44 83 ARG A N 1
ATOM 641 C CA . ARG A 1 83 ? -1.867 12.797 -10.210 1.00 88.44 83 ARG A CA 1
ATOM 642 C C . ARG A 1 83 ? -2.692 11.565 -10.609 1.00 88.44 83 ARG A C 1
ATOM 644 O O . ARG A 1 83 ? -2.477 10.457 -10.114 1.00 88.44 83 ARG A O 1
ATOM 651 N N . LEU A 1 84 ? -3.640 11.748 -11.530 1.00 90.94 84 LEU A N 1
ATOM 652 C CA . LEU A 1 84 ? -4.615 10.708 -11.896 1.00 90.94 84 LEU A CA 1
ATOM 653 C C . LEU A 1 84 ? -4.004 9.543 -12.692 1.00 90.94 84 LEU A C 1
ATOM 655 O O . LEU A 1 84 ? -4.442 8.407 -12.549 1.00 90.94 84 LEU A O 1
ATOM 659 N N . ASP A 1 85 ? -2.974 9.799 -13.492 1.00 89.81 85 ASP A N 1
ATOM 660 C CA . ASP A 1 85 ? -2.241 8.802 -14.283 1.00 89.81 85 ASP A CA 1
ATOM 661 C C . ASP A 1 85 ? -1.430 7.819 -13.424 1.00 89.81 85 ASP A C 1
ATOM 663 O O . ASP A 1 85 ? -1.112 6.721 -13.879 1.00 89.81 85 ASP A O 1
ATOM 667 N N . ARG A 1 86 ? -1.137 8.181 -12.168 1.00 92.44 86 ARG A N 1
ATOM 668 C CA . ARG A 1 86 ? -0.423 7.348 -11.184 1.00 92.44 86 ARG A CA 1
ATOM 669 C C . ARG A 1 86 ? -1.233 7.113 -9.910 1.00 92.44 86 ARG A C 1
ATOM 671 O O . ARG A 1 86 ? -0.689 6.720 -8.885 1.00 92.44 86 ARG A O 1
ATOM 678 N N . ILE A 1 87 ? -2.553 7.282 -9.968 1.00 94.50 87 ILE A N 1
ATOM 679 C CA . ILE A 1 87 ? -3.438 7.167 -8.796 1.00 94.50 87 ILE A CA 1
ATOM 680 C C . ILE A 1 87 ? -3.379 5.783 -8.117 1.00 94.50 87 ILE A C 1
ATOM 682 O O . ILE A 1 87 ? -3.623 5.655 -6.914 1.00 94.50 87 ILE A O 1
ATOM 686 N N . GLY A 1 88 ? -3.025 4.745 -8.882 1.00 94.81 88 GLY A N 1
ATOM 687 C CA . GLY A 1 88 ? -2.831 3.383 -8.386 1.00 94.81 88 GLY A CA 1
ATOM 688 C C . GLY A 1 88 ? -1.575 3.188 -7.533 1.00 94.81 88 GLY A C 1
ATOM 689 O O . GLY A 1 88 ? -1.530 2.229 -6.769 1.00 94.81 88 GLY A O 1
ATOM 690 N N . ASP A 1 89 ? -0.592 4.090 -7.616 1.00 94.88 89 ASP A N 1
ATOM 691 C CA . ASP A 1 89 ? 0.681 3.961 -6.897 1.00 94.88 89 ASP A CA 1
ATOM 692 C C . ASP A 1 89 ? 0.506 4.147 -5.386 1.00 94.88 89 ASP A C 1
ATOM 694 O O . ASP A 1 89 ? 1.161 3.468 -4.595 1.00 94.88 89 ASP A O 1
ATOM 698 N N . PHE A 1 90 ? -0.386 5.052 -4.972 1.00 96.19 90 PHE A N 1
ATOM 699 C CA . PHE A 1 90 ? -0.585 5.359 -3.554 1.00 96.19 90 PHE A CA 1
ATOM 700 C C . PHE A 1 90 ? -2.012 5.749 -3.189 1.00 96.19 90 PHE A C 1
ATOM 702 O O . PHE A 1 90 ? -2.529 5.273 -2.182 1.00 96.19 90 PHE A O 1
ATOM 709 N N . THR A 1 91 ? -2.678 6.585 -3.986 1.00 95.88 91 THR A N 1
ATOM 710 C CA . THR A 1 91 ? -3.985 7.143 -3.613 1.00 95.88 91 THR A CA 1
ATOM 711 C C . THR A 1 91 ? -5.052 6.062 -3.439 1.00 95.88 91 THR A C 1
ATOM 713 O O . THR A 1 91 ? -5.750 6.062 -2.427 1.00 95.88 91 THR A O 1
ATOM 716 N N . ILE A 1 92 ? -5.162 5.111 -4.375 1.00 96.69 92 ILE A N 1
ATOM 717 C CA . ILE A 1 92 ? -6.124 4.000 -4.265 1.00 96.69 92 ILE A CA 1
ATOM 718 C C . ILE A 1 92 ? -5.829 3.124 -3.030 1.00 96.69 92 ILE A C 1
ATOM 720 O O . ILE A 1 92 ? -6.728 2.974 -2.195 1.00 96.69 92 ILE A O 1
ATOM 724 N N . PRO A 1 93 ? -4.602 2.586 -2.844 1.00 97.81 93 PRO A N 1
ATOM 725 C CA . PRO A 1 93 ? -4.252 1.854 -1.625 1.00 97.81 93 PRO A CA 1
ATOM 726 C C . PRO A 1 93 ? -4.463 2.659 -0.335 1.00 97.81 93 PRO A C 1
ATOM 728 O O . PRO A 1 93 ? -4.922 2.108 0.663 1.00 97.81 93 PRO A O 1
ATOM 731 N N . GLY A 1 94 ? -4.172 3.961 -0.349 1.00 97.62 94 GLY A N 1
ATOM 732 C CA . GLY A 1 94 ? -4.334 4.854 0.797 1.00 97.62 94 GLY A CA 1
ATOM 733 C C . GLY A 1 94 ? -5.795 5.041 1.203 1.00 97.62 94 GLY A C 1
ATOM 734 O O . GLY A 1 94 ? -6.119 4.949 2.386 1.00 97.62 94 GLY A O 1
ATOM 735 N N . ILE A 1 95 ? -6.702 5.228 0.240 1.00 97.88 95 ILE A N 1
ATOM 736 C CA . ILE A 1 95 ? -8.148 5.300 0.510 1.00 97.88 95 ILE A CA 1
ATOM 737 C C . ILE A 1 95 ? -8.655 3.968 1.071 1.00 97.88 95 ILE A C 1
ATOM 739 O O . ILE A 1 95 ? -9.394 3.962 2.057 1.00 97.88 95 ILE A O 1
ATOM 743 N N . LEU A 1 96 ? -8.231 2.842 0.488 1.00 98.31 96 LEU A N 1
ATOM 744 C CA . LEU A 1 96 ? -8.584 1.515 0.994 1.00 98.31 96 LEU A CA 1
ATOM 745 C C . LEU A 1 96 ? -8.100 1.321 2.439 1.00 98.31 96 LEU A C 1
ATOM 747 O O . LEU A 1 96 ? -8.852 0.834 3.282 1.00 98.31 96 LEU A O 1
ATOM 751 N N . PHE A 1 97 ? -6.873 1.748 2.743 1.00 98.50 97 PHE A N 1
ATOM 752 C CA . PHE A 1 97 ? -6.333 1.706 4.097 1.00 98.50 97 PHE A CA 1
ATOM 753 C C . PHE A 1 97 ? -7.166 2.544 5.070 1.00 98.50 97 PHE A C 1
ATOM 755 O O . PHE A 1 97 ? -7.555 2.040 6.120 1.00 98.50 97 PHE A O 1
ATOM 762 N N . LEU A 1 98 ? -7.487 3.794 4.723 1.00 98.50 98 LEU A N 1
ATOM 763 C CA . LEU A 1 98 ? -8.301 4.664 5.577 1.00 98.50 98 LEU A CA 1
ATOM 764 C C . LEU A 1 98 ? -9.694 4.084 5.826 1.00 98.50 98 LEU A C 1
ATOM 766 O O . LEU A 1 98 ? -10.204 4.183 6.940 1.00 98.50 98 LEU A O 1
ATOM 770 N N . TYR A 1 99 ? -10.291 3.445 4.819 1.00 98.12 99 TYR A N 1
ATOM 771 C CA . TYR A 1 99 ? -11.574 2.770 4.967 1.00 98.12 99 TYR A CA 1
ATOM 772 C C . TYR A 1 99 ? -11.497 1.614 5.973 1.00 98.12 99 TYR A C 1
ATOM 774 O O . TYR A 1 99 ? -12.288 1.561 6.915 1.00 98.12 99 TYR A O 1
ATOM 782 N N . LEU A 1 100 ? -10.512 0.724 5.824 1.00 98.56 100 LEU A N 1
ATOM 783 C CA . LEU A 1 100 ? -10.332 -0.421 6.720 1.00 98.56 100 LEU A CA 1
ATOM 784 C C . LEU A 1 100 ? -9.952 0.014 8.141 1.00 98.56 100 LEU A C 1
ATOM 786 O O . LEU A 1 100 ? -10.534 -0.469 9.112 1.00 98.56 100 LEU A O 1
ATOM 790 N N . ALA A 1 101 ? -9.024 0.962 8.277 1.00 98.56 101 ALA A N 1
ATOM 791 C CA . ALA A 1 101 ? -8.619 1.511 9.567 1.00 98.56 101 ALA A CA 1
ATOM 792 C C . ALA A 1 101 ? -9.786 2.225 10.266 1.00 98.56 101 ALA A C 1
ATOM 794 O O . ALA A 1 101 ? -10.002 2.038 11.464 1.00 98.56 101 ALA A O 1
ATOM 795 N N . GLY A 1 102 ? -10.573 2.997 9.509 1.00 98.31 102 GLY A N 1
ATOM 796 C CA . GLY A 1 102 ? -11.782 3.651 9.995 1.00 98.31 102 GLY A CA 1
ATOM 797 C C . GLY A 1 102 ? -12.826 2.648 10.475 1.00 98.31 102 GLY A C 1
ATOM 798 O O . GLY A 1 102 ? -13.377 2.823 11.559 1.00 98.31 102 GLY A O 1
ATOM 799 N N . TRP A 1 103 ? -13.050 1.566 9.724 1.00 98.50 103 TRP A N 1
ATOM 800 C CA . TRP A 1 103 ? -13.965 0.498 10.125 1.00 98.50 103 TRP A CA 1
ATOM 801 C C . TRP A 1 103 ? -13.512 -0.153 11.435 1.00 98.50 103 TRP A C 1
ATOM 803 O O . TRP A 1 103 ? -14.279 -0.174 12.398 1.00 98.50 103 TRP A O 1
ATOM 813 N N . ILE A 1 104 ? -12.267 -0.630 11.511 1.00 98.12 104 ILE A N 1
ATOM 814 C CA . ILE A 1 104 ? -11.734 -1.309 12.704 1.00 98.12 104 ILE A CA 1
ATOM 815 C C . ILE A 1 104 ? -11.791 -0.382 13.924 1.00 98.12 104 ILE A C 1
ATOM 817 O O . ILE A 1 104 ? -12.296 -0.767 14.981 1.00 98.12 104 ILE A O 1
ATOM 821 N N . GLY A 1 105 ? -11.328 0.862 13.770 1.00 98.19 105 GLY A N 1
ATOM 822 C CA . GLY A 1 105 ? -11.350 1.854 14.841 1.00 98.19 105 GLY A CA 1
ATOM 823 C C . GLY A 1 105 ? -12.768 2.189 15.302 1.00 98.19 105 GLY A C 1
ATOM 824 O O . GLY A 1 105 ? -13.017 2.311 16.502 1.00 98.19 105 GLY A O 1
ATOM 825 N N . TRP A 1 106 ? -13.720 2.294 14.371 1.00 98.38 106 TRP A N 1
ATOM 826 C CA . TRP A 1 106 ? -15.118 2.548 14.701 1.00 98.38 106 TRP A CA 1
ATOM 827 C C . TRP A 1 106 ? -15.766 1.364 15.418 1.00 98.38 106 TRP A C 1
ATOM 829 O O . TRP A 1 106 ? -16.402 1.568 16.448 1.00 98.38 106 TRP A O 1
ATOM 839 N N . ALA A 1 107 ? -15.549 0.136 14.940 1.00 97.69 107 ALA A N 1
ATOM 840 C CA . ALA A 1 107 ? -16.063 -1.076 15.573 1.00 97.69 107 ALA A CA 1
ATOM 841 C C . ALA A 1 107 ? -15.573 -1.207 17.026 1.00 97.69 107 ALA A C 1
ATOM 843 O O . ALA A 1 107 ? -16.386 -1.359 17.940 1.00 97.69 107 ALA A O 1
ATOM 844 N N . GLY A 1 108 ? -14.266 -1.044 17.262 1.00 96.25 108 GLY A N 1
ATOM 845 C CA . GLY A 1 108 ? -13.693 -1.069 18.611 1.00 96.25 108 GLY A CA 1
ATOM 846 C C . GLY A 1 108 ? -14.219 0.063 19.500 1.00 96.25 108 GLY A C 1
ATOM 847 O O . GLY A 1 108 ? -14.584 -0.158 20.653 1.00 96.25 108 GLY A O 1
ATOM 848 N N . ARG A 1 109 ? -14.346 1.282 18.960 1.00 97.38 109 ARG A N 1
ATOM 849 C CA . ARG A 1 109 ? -14.920 2.418 19.696 1.00 97.38 109 ARG A CA 1
ATOM 850 C C . ARG A 1 109 ? -16.380 2.176 20.081 1.00 97.38 109 ARG A C 1
ATOM 852 O O . ARG A 1 109 ? -16.767 2.506 21.201 1.00 97.38 109 ARG A O 1
ATOM 859 N N . SER A 1 110 ? -17.187 1.628 19.177 1.00 95.81 110 SER A N 1
ATOM 860 C CA . SER A 1 110 ? -18.585 1.285 19.446 1.00 95.81 110 SER A CA 1
ATOM 861 C C . SER A 1 110 ? -18.705 0.204 20.518 1.00 95.81 110 SER A C 1
ATOM 863 O O . SER A 1 110 ? -19.557 0.335 21.397 1.00 95.81 110 SER A O 1
ATOM 865 N N . TYR A 1 111 ? -17.819 -0.797 20.501 1.00 95.44 111 TYR A N 1
ATOM 866 C CA . TYR A 1 111 ? -17.733 -1.810 21.553 1.00 95.44 111 TYR A CA 1
ATOM 867 C C . TYR A 1 111 ? -17.414 -1.187 22.919 1.00 95.44 111 TYR A C 1
ATOM 869 O O . TYR A 1 111 ? -18.169 -1.356 23.871 1.00 95.44 111 TYR A O 1
ATOM 877 N N . LEU A 1 112 ? -16.370 -0.356 23.015 1.00 94.12 112 LEU A N 1
ATOM 878 C CA . LEU A 1 112 ? -16.023 0.322 24.272 1.00 94.12 112 LEU A CA 1
ATOM 879 C C . LEU A 1 112 ? -17.164 1.209 24.798 1.00 94.12 112 LEU A C 1
ATOM 881 O O . LEU A 1 112 ? -17.419 1.273 26.000 1.00 94.12 112 LEU A O 1
ATOM 885 N N . GLN A 1 113 ? -17.893 1.884 23.907 1.00 93.94 113 GLN A N 1
ATOM 886 C CA . GLN A 1 113 ? -19.058 2.686 24.289 1.00 93.94 113 GLN A CA 1
ATOM 887 C C . GLN A 1 113 ? -20.245 1.847 24.784 1.00 93.94 113 GLN A C 1
ATOM 889 O O . GLN A 1 113 ? -21.040 2.360 25.578 1.00 93.94 113 GLN A O 1
ATOM 894 N N . SER A 1 114 ? -20.404 0.606 24.313 1.00 93.19 114 SER A N 1
ATOM 895 C CA . SER A 1 114 ? -21.482 -0.285 24.751 1.00 93.19 114 SER A CA 1
ATOM 896 C C . SER A 1 114 ? -21.167 -0.913 26.111 1.00 93.19 114 SER A C 1
ATOM 898 O O . SER A 1 114 ? -22.012 -0.854 27.007 1.00 93.19 114 SER A O 1
ATOM 900 N N . VAL A 1 115 ? -19.947 -1.425 26.311 1.00 93.38 115 VAL A N 1
ATOM 901 C CA . VAL A 1 115 ? -19.537 -2.078 27.569 1.00 93.38 115 VAL A CA 1
ATOM 902 C C . VAL A 1 115 ? -19.411 -1.087 28.726 1.00 93.38 115 VAL A C 1
ATOM 904 O O . VAL A 1 115 ? -19.843 -1.399 29.832 1.00 93.38 115 VAL A O 1
ATOM 907 N N . LYS A 1 116 ? -18.979 0.157 28.463 1.00 91.38 116 LYS A N 1
ATOM 908 C CA . LYS A 1 116 ? -18.875 1.221 29.481 1.00 91.38 116 LYS A CA 1
ATOM 909 C C . LYS A 1 116 ? -20.202 1.541 30.185 1.00 91.38 116 LYS A C 1
ATOM 911 O O . LYS A 1 116 ? -20.206 2.095 31.280 1.00 91.38 116 LYS A O 1
ATOM 916 N N . LYS A 1 117 ? -21.345 1.246 29.558 1.00 88.88 117 LYS A N 1
ATOM 917 C CA . LYS A 1 117 ? -22.676 1.488 30.146 1.00 88.88 117 LYS A CA 1
ATOM 918 C C . LYS A 1 117 ? -23.074 0.435 31.186 1.00 88.88 117 LYS A C 1
ATOM 920 O O . LYS A 1 117 ? -24.118 0.588 31.814 1.00 88.88 117 LYS A O 1
ATOM 925 N N . GLN A 1 118 ? -22.290 -0.627 31.349 1.00 83.31 118 GLN A N 1
ATOM 926 C CA . GLN A 1 118 ? -22.580 -1.701 32.292 1.00 83.31 118 GLN A CA 1
ATOM 927 C C . GLN A 1 118 ? -22.132 -1.314 33.704 1.00 83.31 118 GLN A C 1
ATOM 929 O O . GLN A 1 118 ? -21.071 -0.729 33.906 1.00 83.31 118 GLN A O 1
ATOM 934 N N . THR A 1 119 ? -22.970 -1.615 34.691 1.00 77.06 119 THR A N 1
ATOM 935 C CA . THR A 1 119 ? -22.740 -1.287 36.101 1.00 77.06 119 THR A CA 1
ATOM 936 C C . THR A 1 119 ? -22.024 -2.421 36.840 1.00 77.06 119 THR A C 1
ATOM 938 O O . THR A 1 119 ? -22.058 -3.576 36.423 1.00 77.06 119 THR A O 1
ATOM 941 N N . GLY A 1 120 ? -21.374 -2.095 37.964 1.00 69.19 120 GLY A N 1
ATOM 942 C CA . GLY A 1 120 ? -20.858 -3.094 38.911 1.00 69.19 120 GLY A CA 1
ATOM 943 C C . GLY A 1 120 ? -19.530 -3.772 38.543 1.00 69.19 120 GLY A C 1
ATOM 944 O O . GLY A 1 120 ? -19.318 -4.902 38.965 1.00 69.19 120 GLY A O 1
ATOM 945 N N . GLY A 1 121 ? -18.648 -3.125 37.770 1.00 70.81 121 GLY A N 1
ATOM 946 C CA . GLY A 1 121 ? -17.338 -3.693 37.385 1.00 70.81 121 GLY A CA 1
ATOM 947 C C . GLY A 1 121 ? -17.401 -4.720 36.244 1.00 70.81 121 GLY A C 1
ATOM 948 O O . GLY A 1 121 ? -16.438 -5.432 35.971 1.00 70.81 121 GLY A O 1
ATOM 949 N N . ALA A 1 122 ? -18.555 -4.825 35.578 1.00 79.69 122 ALA A N 1
ATOM 950 C CA . ALA A 1 122 ? -18.739 -5.702 34.424 1.00 79.69 122 ALA A CA 1
ATOM 951 C C . ALA A 1 122 ? -18.056 -5.172 33.147 1.00 79.69 122 ALA A C 1
ATOM 953 O O . ALA A 1 122 ? -17.823 -5.947 32.223 1.00 79.69 122 ALA A O 1
ATOM 954 N N . SER A 1 123 ? -17.715 -3.877 33.091 1.00 85.88 123 SER A N 1
ATOM 955 C CA . SER A 1 123 ? -17.072 -3.264 31.919 1.00 85.88 123 SER A CA 1
ATOM 956 C C . SER A 1 123 ? -15.695 -3.875 31.660 1.00 85.88 123 SER A C 1
ATOM 958 O O . SER A 1 123 ? -15.403 -4.278 30.541 1.00 85.88 123 SER A O 1
ATOM 960 N N . GLU A 1 124 ? -14.875 -3.998 32.703 1.00 88.19 124 GLU A N 1
ATOM 961 C CA .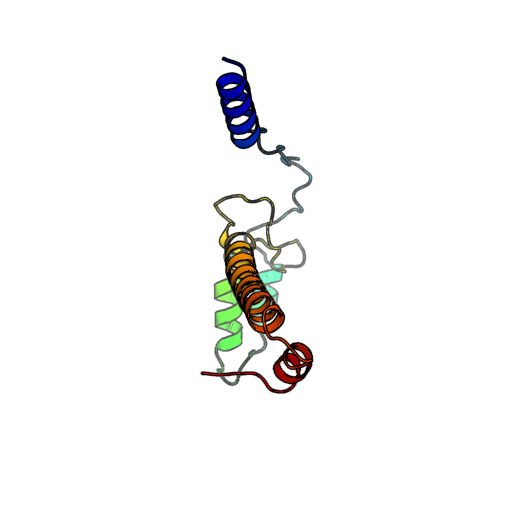 GLU A 1 124 ? -13.513 -4.528 32.650 1.00 88.19 124 GLU A CA 1
ATOM 962 C C . GLU A 1 124 ? -13.514 -6.024 32.313 1.00 88.19 124 GLU A C 1
ATOM 964 O O . GLU A 1 124 ? -12.693 -6.498 31.528 1.00 88.19 124 GLU A O 1
ATOM 969 N N . LEU A 1 125 ? -14.487 -6.773 32.848 1.00 90.56 125 LEU A N 1
ATOM 970 C CA . LEU A 1 125 ? -14.670 -8.185 32.507 1.00 90.56 125 LEU A CA 1
ATOM 971 C C . LEU A 1 125 ? -14.993 -8.370 31.023 1.00 90.56 125 LEU A C 1
ATOM 973 O O . LEU A 1 125 ? -14.464 -9.294 30.409 1.00 90.56 125 LEU A O 1
ATOM 977 N N . LYS A 1 126 ? -15.799 -7.481 30.431 1.00 90.56 126 LYS A N 1
ATOM 978 C CA . LYS A 1 126 ? -16.125 -7.533 29.001 1.00 90.56 126 LYS A CA 1
ATOM 979 C C . LYS A 1 126 ? -14.995 -7.067 28.082 1.00 90.56 126 LYS A C 1
ATOM 981 O O . LYS A 1 126 ? -15.074 -7.290 26.880 1.00 90.56 126 LYS A O 1
ATOM 986 N N . GLU A 1 127 ? -13.931 -6.458 28.593 1.00 91.25 127 GLU A N 1
ATOM 987 C CA . GLU A 1 127 ? -12.731 -6.186 27.788 1.00 91.25 127 GLU A CA 1
ATOM 988 C C . GLU A 1 127 ? -11.831 -7.423 27.652 1.00 91.25 127 GLU A C 1
ATOM 990 O O . GLU A 1 127 ? -11.143 -7.576 26.645 1.00 91.25 127 GLU A O 1
ATOM 995 N N . VAL A 1 128 ? -11.865 -8.330 28.633 1.00 92.00 128 VAL A N 1
ATOM 996 C CA . VAL A 1 128 ? -11.088 -9.582 28.623 1.00 92.00 128 VAL A CA 1
ATOM 997 C C . VAL A 1 128 ? -11.904 -10.744 28.052 1.00 92.00 128 VAL A C 1
ATOM 999 O O . VAL A 1 128 ? -11.384 -11.565 27.298 1.00 92.00 128 VAL A O 1
ATOM 1002 N N . VAL A 1 129 ? -13.191 -10.809 28.394 1.00 92.69 129 VAL A N 1
ATOM 1003 C CA . VAL A 1 129 ? -14.146 -11.811 27.914 1.00 92.69 129 VAL A CA 1
ATOM 1004 C C . VAL A 1 129 ? -15.104 -11.128 26.946 1.00 92.69 129 VAL A C 1
ATOM 1006 O O . VAL A 1 129 ? -16.118 -10.556 27.346 1.00 92.69 129 VAL A O 1
ATOM 1009 N N . ILE A 1 130 ? -14.744 -11.157 25.664 1.00 92.75 130 ILE A N 1
ATOM 1010 C CA . ILE A 1 130 ? -15.488 -10.465 24.611 1.00 92.75 130 ILE A CA 1
ATOM 1011 C C . ILE A 1 130 ? -16.866 -11.098 24.409 1.00 92.75 130 ILE A C 1
ATOM 1013 O O . ILE A 1 130 ? -16.989 -12.310 24.226 1.00 92.75 130 ILE A O 1
ATOM 1017 N N . ASP A 1 131 ? -17.891 -10.250 24.394 1.00 89.88 131 ASP A N 1
ATOM 1018 C CA . ASP A 1 131 ? -19.261 -10.629 24.054 1.00 89.88 131 ASP A CA 1
ATOM 1019 C C . ASP A 1 131 ? -19.396 -10.655 22.524 1.00 89.88 131 ASP A C 1
ATOM 1021 O O . ASP A 1 131 ? -19.516 -9.613 21.881 1.00 89.88 131 ASP A O 1
ATOM 1025 N N . VAL A 1 132 ? -19.215 -11.844 21.942 1.00 92.62 132 VAL A N 1
ATOM 1026 C CA . VAL A 1 132 ? -19.220 -12.072 20.484 1.00 92.62 132 VAL A CA 1
ATOM 1027 C C . VAL A 1 132 ? -20.622 -11.975 19.844 1.00 92.62 132 VAL A C 1
ATOM 1029 O O . VAL A 1 132 ? -20.686 -11.481 18.716 1.00 92.62 132 VAL A O 1
ATOM 1032 N N . PRO A 1 133 ? -21.711 -12.462 20.477 1.00 84.00 133 PRO A N 1
ATOM 1033 C CA . PRO A 1 133 ? -23.080 -12.358 19.950 1.00 84.00 133 PRO A CA 1
ATOM 1034 C C . PRO A 1 133 ? -23.656 -10.933 19.952 1.00 84.00 133 PRO A C 1
ATOM 1036 O O . PRO A 1 133 ? -24.419 -10.625 19.008 1.00 84.00 133 PRO A O 1
#

Secondary structure (DSSP, 8-state):
-HHHHHHHHHHHHHT----------TT-S---EEGGG-HHHHHHHHT---SSSSTTHHHHHHHHHTTSEE-TTS-EE---S--GGGTTTTHHHHHHHHHHHHHHHHHHHHHHHHHTT--TTHHHHHHHS----